Protein AF-A0A7L5Z542-F1 (afdb_monomer_lite)

Structure (mmCIF, N/CA/C/O backbone):
data_AF-A0A7L5Z542-F1
#
_entry.id   AF-A0A7L5Z542-F1
#
loop_
_atom_site.group_PDB
_atom_site.id
_atom_site.type_symbol
_atom_site.label_atom_id
_atom_site.label_alt_id
_atom_site.label_comp_id
_atom_site.label_asym_id
_atom_site.label_entity_id
_atom_site.label_seq_id
_atom_site.pdbx_PDB_ins_code
_atom_site.Cartn_x
_atom_site.Cartn_y
_atom_site.Cartn_z
_atom_site.occupancy
_atom_site.B_iso_or_equiv
_atom_site.auth_seq_id
_atom_site.auth_comp_id
_atom_site.auth_asym_id
_atom_site.auth_atom_id
_atom_site.pdbx_PDB_model_num
ATOM 1 N N . MET A 1 1 ? 7.775 1.617 -1.353 1.00 79.69 1 MET A N 1
ATOM 2 C CA . MET A 1 1 ? 7.110 2.579 -0.444 1.00 79.69 1 MET A CA 1
ATOM 3 C C . MET A 1 1 ? 5.830 1.996 0.154 1.00 79.69 1 MET A C 1
ATOM 5 O O . MET A 1 1 ? 5.672 2.058 1.367 1.00 79.69 1 MET A O 1
ATOM 9 N N . ASN A 1 2 ? 4.970 1.351 -0.645 1.00 86.06 2 ASN A N 1
ATOM 10 C CA . ASN A 1 2 ? 3.695 0.794 -0.165 1.00 86.06 2 ASN A CA 1
ATOM 11 C C . ASN A 1 2 ? 3.808 -0.287 0.908 1.00 86.06 2 ASN A C 1
ATOM 13 O O . ASN A 1 2 ? 2.988 -0.321 1.817 1.00 86.06 2 ASN A O 1
ATOM 17 N N . ILE A 1 3 ? 4.841 -1.134 0.867 1.00 90.69 3 ILE A N 1
ATOM 18 C CA . ILE A 1 3 ? 5.057 -2.139 1.922 1.00 90.69 3 ILE A CA 1
ATOM 19 C C . ILE A 1 3 ? 5.300 -1.451 3.271 1.00 90.69 3 ILE A C 1
ATOM 21 O O . ILE A 1 3 ? 4.672 -1.802 4.264 1.00 90.69 3 ILE A O 1
ATOM 25 N N . ILE A 1 4 ? 6.163 -0.429 3.294 1.00 93.38 4 ILE A N 1
ATOM 26 C CA . ILE A 1 4 ? 6.461 0.349 4.505 1.00 93.38 4 ILE A CA 1
ATOM 27 C C . ILE A 1 4 ? 5.184 1.026 5.011 1.00 93.38 4 ILE A C 1
ATOM 29 O O . ILE A 1 4 ? 4.851 0.905 6.187 1.00 93.38 4 ILE A O 1
ATOM 33 N N . PHE A 1 5 ? 4.437 1.680 4.116 1.00 95.56 5 PHE A N 1
ATOM 34 C CA . PHE A 1 5 ? 3.156 2.291 4.459 1.00 95.56 5 PHE A CA 1
ATOM 35 C C . PHE A 1 5 ? 2.168 1.273 5.044 1.00 95.56 5 PHE A C 1
ATOM 37 O O . PHE A 1 5 ? 1.596 1.502 6.106 1.00 95.56 5 PHE A O 1
ATOM 44 N N . THR A 1 6 ? 2.014 0.121 4.396 1.00 95.75 6 THR A N 1
ATOM 45 C CA . THR A 1 6 ? 1.090 -0.935 4.814 1.00 95.75 6 THR A CA 1
ATOM 46 C C . THR A 1 6 ? 1.441 -1.464 6.202 1.00 95.75 6 THR A C 1
ATOM 48 O O . THR A 1 6 ? 0.572 -1.528 7.069 1.00 95.75 6 THR A O 1
ATOM 51 N N . VAL A 1 7 ? 2.716 -1.774 6.453 1.00 95.25 7 VAL A N 1
ATOM 52 C CA . VAL A 1 7 ? 3.177 -2.281 7.754 1.00 95.25 7 VAL A CA 1
ATOM 53 C C . VAL A 1 7 ? 2.966 -1.251 8.865 1.00 95.25 7 VAL A C 1
ATOM 55 O O . VAL A 1 7 ? 2.528 -1.610 9.957 1.00 95.25 7 VAL A O 1
ATOM 58 N N . LEU A 1 8 ? 3.251 0.026 8.598 1.00 96.75 8 LEU A N 1
ATOM 59 C CA . LEU A 1 8 ? 3.185 1.073 9.616 1.00 96.75 8 LEU A CA 1
ATOM 60 C C . LEU A 1 8 ? 1.767 1.588 9.871 1.00 96.75 8 LEU A C 1
ATOM 62 O O . LEU A 1 8 ? 1.440 1.893 11.014 1.00 96.75 8 LEU A O 1
ATOM 66 N N . PHE A 1 9 ? 0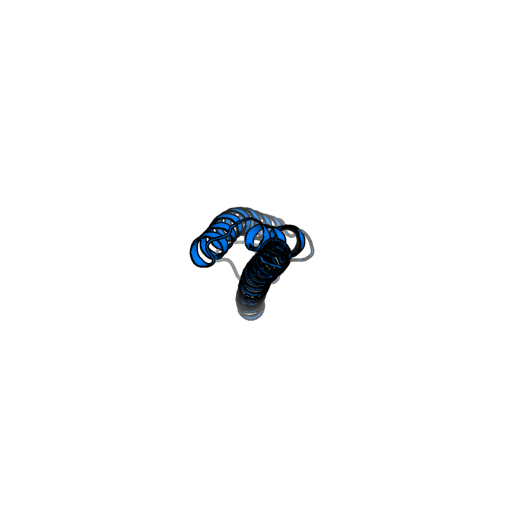.928 1.699 8.840 1.00 96.88 9 PHE A N 1
ATOM 67 C CA . PHE A 1 9 ? -0.315 2.470 8.921 1.00 96.88 9 PHE A CA 1
ATOM 68 C C . PHE A 1 9 ? -1.588 1.648 8.745 1.00 96.88 9 PHE A C 1
ATOM 70 O O . PHE A 1 9 ? -2.615 2.056 9.287 1.00 96.88 9 PHE A O 1
ATOM 77 N N . ALA A 1 10 ? -1.562 0.483 8.089 1.00 97.38 10 ALA A N 1
ATOM 78 C CA . ALA A 1 10 ? -2.796 -0.264 7.828 1.00 97.38 10 ALA A CA 1
ATOM 79 C C . ALA A 1 10 ? -3.533 -0.638 9.126 1.00 97.38 10 ALA A C 1
ATOM 81 O O . ALA A 1 10 ? -4.738 -0.397 9.251 1.00 97.38 10 ALA A O 1
ATOM 82 N N . PHE A 1 11 ? -2.809 -1.157 10.125 1.00 98.12 11 PHE A N 1
ATOM 83 C CA . PHE A 1 11 ? -3.390 -1.489 11.427 1.00 98.12 11 PHE A CA 1
ATOM 84 C C . PHE A 1 11 ? -3.828 -0.243 12.221 1.00 98.12 11 PHE A C 1
ATOM 86 O O . PHE A 1 11 ? -4.986 -0.216 12.653 1.00 98.12 11 PHE A O 1
ATOM 93 N N . PRO A 1 12 ? -2.995 0.807 12.402 1.00 97.94 12 PRO A N 1
ATOM 94 C CA . PRO A 1 12 ? -3.428 2.038 13.065 1.00 97.94 12 PRO A CA 1
ATOM 95 C C . PRO A 1 12 ? -4.661 2.695 12.442 1.00 97.94 12 PRO A C 1
ATOM 97 O O . PRO A 1 12 ? -5.561 3.088 13.181 1.00 97.94 12 PRO A O 1
ATOM 100 N N . ILE A 1 13 ? -4.754 2.764 11.109 1.00 97.69 13 ILE A N 1
ATOM 101 C CA . ILE A 1 13 ? -5.933 3.298 10.406 1.00 97.69 13 ILE A CA 1
ATOM 102 C C . ILE A 1 13 ? -7.189 2.544 10.850 1.00 97.69 13 ILE A C 1
ATOM 104 O O . ILE A 1 13 ? -8.171 3.153 11.277 1.00 97.69 13 ILE A O 1
ATOM 108 N N . GLY A 1 14 ? -7.129 1.212 10.837 1.00 97.00 14 GLY A N 1
ATOM 109 C CA . GLY A 1 14 ? -8.203 0.355 11.330 1.00 97.00 14 GLY A CA 1
ATOM 110 C C . GLY A 1 14 ? -8.547 0.590 12.797 1.00 97.00 14 GLY A C 1
ATOM 111 O O . GLY A 1 14 ? -9.718 0.623 13.171 1.00 97.00 14 GLY A O 1
ATOM 112 N N . PHE A 1 15 ? -7.522 0.753 13.630 1.00 97.62 15 PHE A N 1
ATOM 113 C CA . PHE A 1 15 ? -7.661 0.917 15.071 1.00 97.62 15 PHE A CA 1
ATOM 114 C C . PHE A 1 15 ? -8.310 2.252 15.465 1.00 97.62 15 PHE A C 1
ATOM 116 O O . PHE A 1 15 ? -9.161 2.279 16.355 1.00 97.62 15 PHE A O 1
ATOM 123 N N . PHE A 1 16 ? -7.940 3.357 14.814 1.00 97.62 16 PHE A N 1
ATOM 124 C CA . PHE A 1 16 ? -8.449 4.688 15.154 1.00 97.62 16 PHE A CA 1
ATOM 125 C C . PHE A 1 16 ? -9.768 5.033 14.447 1.00 97.62 16 PHE A C 1
ATOM 127 O O . PHE A 1 16 ? -10.618 5.712 15.033 1.00 97.62 16 PHE A O 1
ATOM 134 N N . ILE A 1 17 ? -9.997 4.542 13.224 1.00 96.44 17 ILE A N 1
ATOM 135 C CA . ILE A 1 17 ? -11.237 4.803 12.484 1.00 96.44 17 ILE A CA 1
ATOM 136 C C . ILE A 1 17 ? -12.307 3.779 12.881 1.00 96.44 17 ILE A C 1
ATOM 138 O O . ILE A 1 17 ? -12.261 2.603 12.528 1.00 96.44 17 ILE A O 1
ATOM 142 N N . LYS A 1 18 ? -13.330 4.243 13.609 1.00 90.19 18 LYS A N 1
ATOM 143 C CA . LYS A 1 18 ? -14.373 3.380 14.201 1.00 90.19 18 LYS A CA 1
ATOM 144 C C . LYS A 1 18 ? -15.243 2.661 13.162 1.00 90.19 18 LYS A C 1
ATOM 146 O O . LYS A 1 18 ? -15.637 1.510 13.378 1.00 90.19 18 LYS A O 1
ATOM 151 N N . LYS A 1 19 ? -15.562 3.324 12.045 1.00 95.19 19 LYS A N 1
ATOM 152 C CA . LYS A 1 19 ? -16.368 2.753 10.953 1.00 95.19 19 LYS A CA 1
ATOM 153 C C . LYS A 1 19 ? -15.469 1.905 10.050 1.00 95.19 19 LYS A C 1
ATOM 155 O O . LYS A 1 19 ? -14.550 2.444 9.447 1.00 95.19 19 LYS A O 1
ATOM 160 N N . ARG A 1 20 ? -15.748 0.599 9.954 1.00 95.06 20 ARG A N 1
ATOM 161 C CA . ARG A 1 20 ? -14.933 -0.365 9.188 1.00 95.06 20 ARG A CA 1
ATOM 162 C C . ARG A 1 20 ? -14.778 0.059 7.729 1.00 95.06 20 ARG A C 1
ATOM 164 O O . ARG A 1 20 ? -13.659 0.103 7.238 1.00 95.06 20 ARG A O 1
ATOM 171 N N . ASP A 1 21 ? -15.883 0.396 7.076 1.00 97.25 21 ASP A N 1
ATOM 172 C CA . ASP A 1 21 ? -15.884 0.710 5.643 1.00 97.25 21 ASP A CA 1
ATOM 173 C C . ASP A 1 21 ? -15.107 1.996 5.364 1.00 97.25 21 ASP A C 1
ATOM 175 O O . ASP A 1 21 ? -14.318 2.055 4.428 1.00 97.25 21 ASP A O 1
ATOM 179 N N . LEU A 1 22 ? -15.244 2.989 6.250 1.00 97.81 22 LEU A N 1
ATOM 180 C CA . LEU A 1 22 ? -14.458 4.217 6.184 1.00 97.81 22 LEU A CA 1
ATOM 181 C C . LEU A 1 22 ? -12.966 3.937 6.402 1.00 97.81 22 LEU A C 1
ATOM 183 O O . LEU A 1 22 ? -12.150 4.497 5.689 1.00 97.81 22 LEU A O 1
ATOM 187 N N . ALA A 1 23 ? -12.605 3.053 7.338 1.00 97.50 23 ALA A N 1
ATOM 188 C CA . ALA A 1 23 ? -11.210 2.692 7.588 1.00 97.50 23 ALA A CA 1
ATOM 189 C C . ALA A 1 23 ? -10.564 2.016 6.370 1.00 97.50 23 ALA A C 1
ATOM 191 O O . ALA A 1 23 ? -9.453 2.372 5.984 1.00 97.50 23 ALA A O 1
ATOM 192 N N . ILE A 1 24 ? -11.280 1.072 5.748 1.00 98.00 24 ILE A N 1
ATOM 193 C CA . ILE A 1 24 ? -10.839 0.397 4.522 1.00 98.00 24 ILE A CA 1
ATOM 194 C C . ILE A 1 24 ? -10.709 1.411 3.385 1.00 98.00 24 ILE A C 1
ATOM 196 O O . ILE A 1 24 ? -9.681 1.438 2.717 1.00 98.00 24 ILE A O 1
ATOM 200 N N . LEU A 1 25 ? -11.710 2.276 3.195 1.00 98.31 25 LEU A N 1
ATOM 201 C CA . LEU A 1 25 ? -11.679 3.309 2.161 1.00 98.31 25 LEU A CA 1
ATOM 202 C C . LEU A 1 25 ? -10.509 4.280 2.363 1.00 98.31 25 LEU A C 1
ATOM 204 O O . LEU A 1 25 ? -9.822 4.609 1.403 1.00 98.31 25 LEU A O 1
ATOM 208 N N . THR A 1 26 ? -10.248 4.709 3.601 1.00 97.94 26 THR A N 1
ATOM 209 C CA . THR A 1 26 ? -9.100 5.564 3.929 1.00 97.94 26 THR A CA 1
ATOM 210 C C . THR A 1 26 ? -7.780 4.869 3.615 1.00 97.94 26 THR A C 1
ATOM 212 O O . THR A 1 26 ? -6.915 5.487 3.001 1.00 97.94 26 THR A O 1
ATOM 215 N N . TYR A 1 27 ? -7.623 3.598 4.000 1.00 98.19 27 TYR A N 1
ATOM 216 C CA . TYR A 1 27 ? -6.423 2.830 3.669 1.00 98.19 27 TYR A CA 1
ATOM 217 C C . TYR A 1 27 ? -6.223 2.737 2.151 1.00 98.19 27 TYR A C 1
ATOM 219 O O . TYR A 1 27 ? -5.159 3.105 1.665 1.00 98.19 27 TYR A O 1
ATOM 227 N N . LEU A 1 28 ? -7.255 2.335 1.405 1.00 97.88 28 LEU A N 1
ATOM 228 C CA . LEU A 1 28 ? -7.185 2.180 -0.051 1.00 97.88 28 LEU A CA 1
ATOM 229 C C . LEU A 1 28 ? -6.917 3.502 -0.778 1.00 97.88 28 LEU A C 1
ATOM 231 O O . LEU A 1 28 ? -6.158 3.522 -1.741 1.00 97.88 28 LEU A O 1
ATOM 235 N N . ALA A 1 29 ? -7.509 4.609 -0.324 1.00 98.00 29 ALA A N 1
ATOM 236 C CA . ALA A 1 29 ? -7.278 5.920 -0.924 1.00 98.00 29 ALA A CA 1
ATOM 237 C C . ALA A 1 29 ? -5.820 6.376 -0.755 1.00 98.00 29 ALA A C 1
ATOM 239 O O . ALA A 1 29 ? -5.213 6.877 -1.700 1.00 98.00 29 ALA A O 1
ATOM 240 N N . LEU A 1 30 ? -5.248 6.180 0.437 1.00 97.31 30 LEU A N 1
ATOM 241 C CA . LEU A 1 30 ? -3.846 6.501 0.703 1.00 97.31 30 LEU A CA 1
ATOM 242 C C . LEU A 1 30 ? -2.900 5.567 -0.060 1.00 97.31 30 LEU A C 1
ATOM 244 O O . LEU A 1 30 ? -1.946 6.041 -0.673 1.00 97.31 30 LEU A O 1
ATOM 248 N N . ASP A 1 31 ? -3.189 4.265 -0.065 1.00 96.19 31 ASP A N 1
ATOM 249 C CA . ASP A 1 31 ? -2.410 3.266 -0.799 1.00 96.19 31 ASP A CA 1
ATOM 250 C C . ASP A 1 31 ? -2.394 3.565 -2.307 1.00 96.19 31 ASP A C 1
ATOM 252 O O . ASP A 1 31 ? -1.330 3.572 -2.913 1.00 96.19 31 ASP A O 1
ATOM 256 N N . ALA A 1 32 ? -3.527 3.954 -2.903 1.00 96.06 32 ALA A N 1
ATOM 257 C CA . ALA A 1 32 ? -3.603 4.318 -4.321 1.00 96.06 32 ALA A CA 1
ATOM 258 C C . ALA A 1 32 ? -2.721 5.529 -4.690 1.00 96.06 32 ALA A C 1
ATOM 260 O O . ALA A 1 32 ? -2.062 5.529 -5.736 1.00 96.06 32 ALA A O 1
ATOM 261 N N . ILE A 1 33 ? -2.671 6.557 -3.835 1.00 95.75 33 ILE A N 1
ATOM 262 C CA . ILE A 1 33 ? -1.811 7.737 -4.040 1.00 95.75 33 ILE A CA 1
ATOM 263 C C . ILE A 1 33 ? -0.334 7.326 -3.995 1.00 95.75 33 ILE A C 1
ATOM 265 O O . ILE A 1 33 ? 0.451 7.676 -4.880 1.00 95.75 33 ILE A O 1
ATOM 269 N N . LEU A 1 34 ? 0.042 6.554 -2.975 1.00 95.50 34 LEU A N 1
ATOM 270 C CA . LEU A 1 34 ? 1.415 6.099 -2.772 1.00 95.50 34 LEU A CA 1
ATOM 271 C C . LEU A 1 34 ? 1.859 5.114 -3.859 1.00 95.50 34 LEU A C 1
ATOM 273 O O . LEU A 1 34 ? 2.997 5.189 -4.323 1.00 95.50 34 LEU A O 1
ATOM 277 N N . PHE A 1 35 ? 0.959 4.241 -4.308 1.00 94.38 35 PHE A N 1
ATOM 278 C CA . PHE A 1 35 ? 1.142 3.367 -5.459 1.00 94.38 35 PHE A CA 1
ATOM 279 C C . PHE A 1 35 ? 1.398 4.150 -6.731 1.00 94.38 35 PHE A C 1
ATOM 281 O O . PHE A 1 35 ? 2.401 3.885 -7.380 1.00 94.38 35 PHE A O 1
ATOM 288 N N . THR A 1 36 ? 0.601 5.175 -7.023 1.00 94.44 36 THR A N 1
ATOM 289 C CA . THR A 1 36 ? 0.818 6.022 -8.204 1.00 94.44 36 THR A CA 1
ATOM 290 C C . THR A 1 36 ? 2.220 6.640 -8.200 1.00 94.44 36 THR A C 1
ATOM 292 O O . THR A 1 36 ? 2.942 6.545 -9.193 1.00 94.44 36 THR A O 1
ATOM 295 N N . TYR A 1 37 ? 2.651 7.209 -7.069 1.00 93.69 37 TYR A N 1
ATOM 296 C CA . TYR A 1 37 ? 3.999 7.774 -6.943 1.00 93.69 37 TYR A CA 1
ATOM 297 C C . TYR A 1 37 ? 5.096 6.705 -7.077 1.00 93.69 37 TYR A C 1
ATOM 299 O O . TYR A 1 37 ? 6.081 6.895 -7.790 1.00 93.69 37 TYR A O 1
ATOM 307 N N . GLN A 1 38 ? 4.915 5.550 -6.430 1.00 93.44 38 GLN A N 1
ATOM 308 C CA . GLN A 1 38 ? 5.859 4.438 -6.519 1.00 93.44 38 GLN A CA 1
ATOM 309 C C . GLN A 1 38 ? 5.964 3.883 -7.946 1.00 93.44 38 GLN A C 1
ATOM 311 O O . GLN A 1 38 ? 7.069 3.559 -8.370 1.00 93.44 38 GLN A O 1
ATOM 316 N N . SER A 1 39 ? 4.859 3.760 -8.684 1.00 92.31 39 SER A N 1
ATOM 317 C CA . SER A 1 39 ? 4.860 3.246 -10.056 1.00 92.31 39 SER A CA 1
ATOM 318 C C . SER A 1 39 ? 5.666 4.138 -10.993 1.00 92.31 39 SER A C 1
ATOM 320 O O . SER A 1 39 ? 6.424 3.617 -11.807 1.00 92.31 39 SER A O 1
ATOM 322 N N . VAL A 1 40 ? 5.572 5.463 -10.838 1.00 94.56 40 VAL A N 1
ATOM 323 C CA . VAL A 1 40 ? 6.420 6.403 -11.586 1.00 94.56 40 VAL A CA 1
ATOM 324 C C . VAL A 1 40 ? 7.894 6.193 -11.241 1.00 94.56 40 VAL A C 1
ATOM 326 O O . VAL A 1 40 ? 8.713 6.102 -12.148 1.00 94.56 40 VAL A O 1
ATOM 329 N N . GLY A 1 41 ? 8.237 6.051 -9.956 1.00 92.75 41 GLY A N 1
ATOM 330 C CA . GLY A 1 41 ? 9.617 5.779 -9.536 1.00 92.75 41 GLY A CA 1
ATOM 331 C C . GLY A 1 41 ? 10.176 4.485 -10.132 1.00 92.75 41 GLY A C 1
ATOM 332 O O . GLY A 1 41 ? 11.228 4.503 -10.756 1.00 92.75 41 GLY A O 1
ATOM 333 N N . VAL A 1 42 ? 9.426 3.383 -10.027 1.00 92.19 42 VAL A N 1
ATOM 334 C CA . VAL A 1 42 ? 9.812 2.079 -10.596 1.00 92.19 42 VAL A CA 1
ATOM 335 C C . VAL A 1 42 ? 10.000 2.162 -12.113 1.00 92.19 42 VAL A C 1
ATOM 337 O O . VAL A 1 42 ? 10.940 1.579 -12.648 1.00 92.19 42 VAL A O 1
ATOM 340 N N . LEU A 1 43 ? 9.128 2.898 -12.808 1.00 92.88 43 LEU A N 1
ATOM 341 C CA . LEU A 1 43 ? 9.248 3.116 -14.246 1.00 92.88 43 LEU A CA 1
ATOM 342 C C . LEU A 1 43 ? 10.515 3.909 -14.592 1.00 92.88 43 LEU A C 1
ATOM 344 O O . LEU A 1 43 ? 11.246 3.508 -15.490 1.00 92.88 43 LEU A O 1
ATOM 348 N N . LEU A 1 44 ? 10.784 5.012 -13.889 1.00 93.31 44 LEU A N 1
ATOM 349 C CA . LEU A 1 44 ? 11.965 5.846 -14.128 1.00 93.31 44 LEU A CA 1
ATOM 350 C C . LEU A 1 44 ? 13.270 5.105 -13.815 1.00 93.31 44 LEU A C 1
ATOM 352 O O . LEU A 1 44 ? 14.232 5.236 -14.572 1.00 93.31 44 LEU A O 1
ATOM 356 N N . ASP A 1 45 ? 13.292 4.302 -12.749 1.00 92.88 45 ASP A N 1
ATOM 357 C CA . A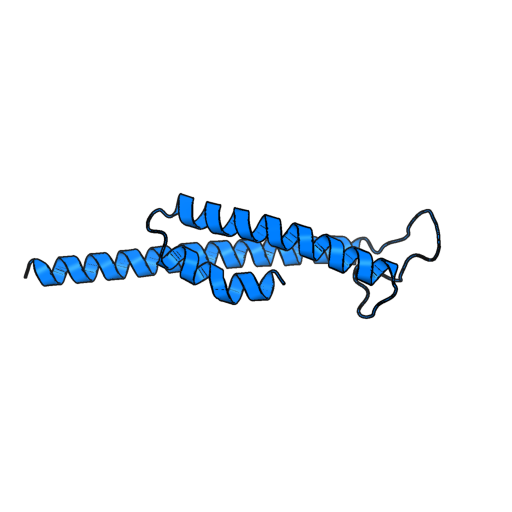SP A 1 45 ? 14.446 3.472 -12.394 1.00 92.88 45 ASP A CA 1
ATOM 358 C C . ASP A 1 45 ? 14.718 2.419 -13.468 1.00 92.88 45 ASP A C 1
ATOM 360 O O . ASP A 1 45 ? 15.860 2.246 -13.895 1.00 92.88 45 ASP A O 1
ATOM 364 N N . TRP A 1 46 ? 13.665 1.766 -13.965 1.00 92.75 46 TRP A N 1
ATOM 365 C CA . TRP A 1 46 ? 13.788 0.803 -15.053 1.00 92.75 46 TRP A CA 1
ATOM 366 C C . TRP A 1 46 ? 14.256 1.452 -16.363 1.00 92.75 46 TRP A C 1
ATOM 368 O O . TRP A 1 46 ? 15.127 0.904 -17.034 1.00 92.75 46 TRP A O 1
ATOM 378 N N . LEU A 1 47 ? 13.738 2.636 -16.707 1.00 91.75 47 LEU A N 1
ATOM 379 C CA . LEU A 1 47 ? 14.176 3.392 -17.888 1.00 91.75 47 LEU A CA 1
ATOM 380 C C . LEU A 1 47 ? 15.629 3.883 -17.783 1.00 91.75 47 LEU A C 1
ATOM 382 O O . LEU A 1 47 ? 16.278 4.068 -18.808 1.00 91.75 47 LEU A O 1
ATOM 386 N N . SER A 1 48 ? 16.138 4.089 -16.567 1.00 91.31 48 SER A N 1
ATOM 387 C CA . SER A 1 48 ? 17.503 4.572 -16.315 1.00 91.31 48 SER A CA 1
ATOM 388 C C . SER A 1 48 ? 18.536 3.448 -16.147 1.00 91.31 48 SER A C 1
ATOM 390 O O . SER A 1 48 ? 19.684 3.736 -15.824 1.00 91.31 48 SER A O 1
ATOM 392 N N . ASP A 1 49 ? 18.142 2.181 -16.330 1.00 88.88 49 ASP A N 1
ATOM 393 C CA . ASP A 1 49 ? 18.967 0.988 -16.057 1.00 88.88 49 ASP A CA 1
ATOM 394 C C . ASP A 1 49 ? 19.511 0.921 -14.613 1.00 88.88 49 ASP A C 1
ATOM 396 O O . ASP A 1 49 ? 20.553 0.323 -14.328 1.00 88.88 49 ASP A O 1
ATOM 400 N N . ASN A 1 50 ? 18.779 1.514 -13.659 1.00 87.31 50 ASN A N 1
ATOM 401 C CA . ASN A 1 50 ? 19.116 1.424 -12.243 1.00 87.31 50 ASN A CA 1
ATOM 402 C C . ASN A 1 50 ? 18.808 0.011 -11.735 1.00 87.31 50 ASN A C 1
ATOM 404 O O . ASN A 1 50 ? 17.668 -0.454 -11.777 1.00 87.31 50 ASN A O 1
ATOM 408 N N . ARG A 1 51 ? 19.824 -0.684 -11.208 1.00 82.50 51 ARG A N 1
ATOM 409 C CA . ARG A 1 51 ? 19.625 -2.011 -10.611 1.00 82.50 51 ARG A CA 1
ATOM 410 C C . ARG A 1 51 ? 19.015 -1.908 -9.205 1.00 82.50 51 ARG A C 1
ATOM 412 O O . ARG A 1 51 ? 19.468 -1.075 -8.420 1.00 82.50 51 ARG A O 1
ATOM 419 N N . PRO A 1 52 ? 18.090 -2.811 -8.828 1.00 79.88 52 PRO A N 1
ATOM 420 C CA . PRO A 1 52 ? 17.554 -3.923 -9.622 1.00 79.88 52 PRO A CA 1
ATOM 421 C C . PRO A 1 52 ? 16.514 -3.466 -10.660 1.00 79.88 52 PRO A C 1
ATOM 423 O O . PRO A 1 52 ? 15.603 -2.710 -10.335 1.00 79.88 52 PRO A O 1
ATOM 426 N N . VAL A 1 53 ? 16.628 -3.971 -11.893 1.00 79.94 53 VAL A N 1
ATOM 427 C CA . VAL A 1 53 ? 15.680 -3.662 -12.976 1.00 79.94 53 VAL A CA 1
ATOM 428 C C . VAL A 1 53 ? 14.330 -4.345 -12.736 1.00 79.94 53 VAL A C 1
ATOM 430 O O . VAL A 1 53 ? 14.285 -5.478 -12.259 1.00 79.94 53 VAL A O 1
ATOM 433 N N . ALA A 1 54 ? 13.231 -3.641 -13.028 1.00 82.31 54 ALA A N 1
ATOM 434 C CA . ALA A 1 54 ? 11.888 -4.040 -12.596 1.00 82.31 54 ALA A CA 1
ATOM 435 C C . ALA A 1 54 ? 11.063 -4.834 -13.627 1.00 82.31 54 ALA A C 1
ATOM 437 O O . ALA A 1 54 ? 10.154 -5.561 -13.229 1.00 82.31 54 ALA A O 1
ATOM 438 N N . PHE A 1 55 ? 11.331 -4.665 -14.929 1.00 90.56 55 PHE A N 1
ATOM 439 C CA . PHE A 1 55 ? 10.531 -5.248 -16.018 1.00 90.56 55 PHE A CA 1
ATOM 440 C C . PHE A 1 55 ? 11.406 -5.884 -17.111 1.00 90.56 55 PHE A C 1
ATOM 442 O O . PHE A 1 55 ? 11.110 -5.797 -18.305 1.00 90.56 55 PHE A O 1
ATOM 449 N N . GLY A 1 56 ? 12.492 -6.533 -16.710 1.00 88.00 56 GLY A N 1
ATOM 450 C CA . GLY A 1 56 ? 13.543 -7.058 -17.568 1.00 88.00 56 GLY A CA 1
ATOM 451 C C . GLY A 1 56 ? 14.635 -6.020 -17.838 1.00 88.00 56 GLY A C 1
ATOM 452 O O . GLY A 1 56 ? 14.687 -4.989 -17.162 1.00 88.00 56 GLY A O 1
ATOM 453 N N . PRO A 1 57 ? 15.522 -6.274 -18.817 1.00 89.38 57 PRO A N 1
ATOM 454 C CA . PRO A 1 57 ? 16.556 -5.321 -19.213 1.00 89.38 57 PRO A CA 1
ATOM 455 C C . PRO A 1 57 ? 15.970 -3.939 -19.515 1.00 89.38 57 PRO A C 1
ATOM 457 O O . PRO A 1 57 ? 14.863 -3.843 -20.052 1.00 89.38 57 PRO A O 1
ATOM 460 N N . ALA A 1 58 ? 16.705 -2.878 -19.176 1.00 89.38 58 ALA A N 1
ATOM 461 C CA . ALA A 1 58 ? 16.294 -1.525 -19.520 1.00 89.38 58 ALA A CA 1
ATOM 462 C C . ALA A 1 58 ? 16.139 -1.376 -21.046 1.00 89.38 58 ALA A C 1
ATOM 464 O O . ALA A 1 58 ? 16.919 -1.957 -21.813 1.00 89.38 58 ALA A O 1
ATOM 465 N N . PRO A 1 59 ? 15.135 -0.620 -21.517 1.00 89.50 59 PRO A N 1
ATOM 466 C CA . PRO A 1 59 ? 14.907 -0.453 -22.942 1.00 89.50 59 PRO A CA 1
ATOM 467 C C . PRO A 1 59 ? 16.032 0.356 -23.592 1.00 89.50 59 PRO A C 1
ATOM 469 O O . PRO A 1 59 ? 16.428 1.409 -23.105 1.00 89.50 59 PRO A O 1
ATOM 472 N N . THR A 1 60 ? 16.511 -0.115 -24.742 1.00 89.44 60 THR A N 1
ATOM 473 C CA . THR A 1 60 ? 17.577 0.537 -25.527 1.00 89.44 60 THR A CA 1
ATOM 474 C C . THR A 1 60 ? 17.046 1.372 -26.695 1.00 89.44 60 THR A C 1
ATOM 476 O O . THR A 1 60 ? 17.813 2.027 -27.397 1.00 89.44 60 THR A O 1
ATOM 479 N N . GLY A 1 61 ? 15.732 1.359 -26.918 1.00 87.81 61 GLY A N 1
ATOM 480 C CA . GLY A 1 61 ? 15.068 2.072 -27.999 1.00 87.81 61 GLY A CA 1
ATOM 481 C C . GLY A 1 61 ? 13.568 1.796 -28.023 1.00 87.81 61 GLY A C 1
ATOM 482 O O . GLY A 1 61 ? 13.035 1.084 -27.171 1.00 87.81 61 GLY A O 1
ATOM 483 N N . PHE A 1 62 ? 12.890 2.370 -29.014 1.00 86.94 62 PHE A N 1
ATOM 484 C CA . PHE A 1 62 ? 11.473 2.125 -29.269 1.00 86.94 62 PHE A CA 1
ATOM 485 C C . PHE A 1 62 ? 11.303 1.186 -30.474 1.00 86.94 62 PHE A C 1
ATOM 487 O O . PHE A 1 62 ? 12.005 1.370 -31.471 1.00 86.94 62 PHE A O 1
ATOM 494 N N . PRO A 1 63 ? 10.364 0.220 -30.429 1.00 87.44 63 PRO A N 1
ATOM 495 C CA . PRO A 1 63 ? 9.407 -0.051 -29.350 1.00 87.44 63 PRO A CA 1
ATOM 496 C C . PRO A 1 63 ? 10.046 -0.691 -28.106 1.00 87.44 63 PRO A C 1
ATOM 498 O O . PRO A 1 63 ? 11.032 -1.416 -28.194 1.00 87.44 63 PRO A O 1
ATOM 501 N N . ILE A 1 64 ? 9.449 -0.421 -26.944 1.00 89.69 64 ILE A N 1
ATOM 502 C CA . ILE A 1 64 ? 9.928 -0.907 -25.647 1.00 89.69 64 ILE A CA 1
ATOM 503 C C . ILE A 1 64 ? 9.713 -2.426 -25.537 1.00 89.69 64 ILE A C 1
ATOM 505 O O . ILE A 1 64 ? 8.585 -2.903 -25.663 1.00 89.69 64 ILE A O 1
ATOM 509 N N . SER A 1 65 ? 10.781 -3.167 -25.234 1.00 89.44 65 SER A N 1
ATOM 510 C CA . SER A 1 65 ? 10.726 -4.587 -24.865 1.00 89.44 65 SER A CA 1
ATOM 511 C C . SER A 1 65 ? 10.736 -4.732 -23.344 1.00 89.44 65 SER A C 1
ATOM 513 O O . SER A 1 65 ? 11.610 -4.177 -22.685 1.00 89.44 65 SER A O 1
ATOM 515 N N . TYR A 1 66 ? 9.791 -5.491 -22.788 1.00 90.50 66 TYR A N 1
ATOM 516 C CA . TYR A 1 66 ? 9.683 -5.755 -21.351 1.00 90.50 66 TYR A CA 1
ATOM 517 C C .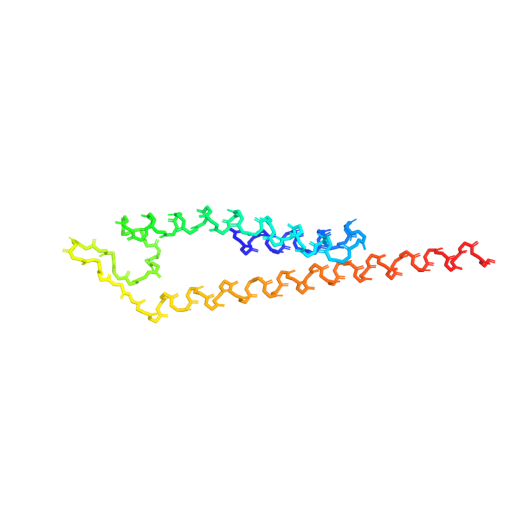 TYR A 1 66 ? 9.318 -7.219 -21.080 1.00 90.50 66 TYR A C 1
ATOM 519 O O . TYR A 1 66 ? 8.780 -7.922 -21.936 1.00 90.50 66 TYR A O 1
ATOM 527 N N . SER A 1 67 ? 9.617 -7.687 -19.871 1.00 93.50 67 SER A N 1
ATOM 528 C CA . SER A 1 67 ? 9.314 -9.045 -19.417 1.00 93.50 67 SER A CA 1
ATOM 529 C C . SER A 1 67 ? 7.867 -9.152 -18.924 1.00 93.50 67 SER A C 1
ATOM 531 O O . SER A 1 67 ? 7.508 -8.603 -17.880 1.00 93.50 67 SER A O 1
ATOM 533 N N . ASN A 1 68 ? 7.026 -9.900 -19.649 1.00 91.94 68 ASN A N 1
ATOM 534 C CA . ASN A 1 68 ? 5.626 -10.136 -19.263 1.00 91.94 68 ASN A CA 1
ATOM 535 C C . ASN A 1 68 ? 5.498 -10.826 -17.897 1.00 91.94 68 ASN A C 1
ATOM 537 O O . ASN A 1 68 ? 4.606 -10.495 -17.119 1.00 91.94 68 ASN A O 1
ATOM 541 N N . SER A 1 69 ? 6.380 -11.779 -17.584 1.00 92.81 69 SER A N 1
ATOM 542 C CA . SER A 1 69 ? 6.343 -12.496 -16.305 1.00 92.81 69 SER A CA 1
ATOM 543 C C . SER A 1 69 ? 6.680 -11.590 -15.125 1.00 92.81 69 SER A C 1
ATOM 545 O O . SER A 1 69 ? 6.050 -11.701 -14.078 1.00 92.81 69 SER A O 1
ATOM 547 N N . GLU A 1 70 ? 7.638 -10.676 -15.289 1.00 91.75 70 GLU A N 1
ATOM 548 C CA . GLU A 1 70 ? 8.003 -9.718 -14.238 1.00 91.75 70 GLU A CA 1
ATOM 549 C C . GLU A 1 70 ? 6.927 -8.650 -14.059 1.00 91.75 70 GLU A C 1
ATOM 551 O O . GLU A 1 70 ? 6.563 -8.335 -12.928 1.00 91.75 70 GLU A O 1
ATOM 556 N N . TYR A 1 71 ? 6.339 -8.168 -15.157 1.00 91.44 71 TYR A N 1
ATOM 557 C CA . TYR A 1 71 ? 5.195 -7.260 -15.111 1.00 91.44 71 TYR A CA 1
ATOM 558 C C . TYR A 1 71 ? 3.998 -7.874 -14.365 1.00 91.44 71 TYR A C 1
ATOM 560 O O . TYR A 1 71 ? 3.437 -7.259 -13.454 1.00 91.44 71 TYR A O 1
ATOM 568 N N . LEU A 1 72 ? 3.635 -9.120 -14.691 1.00 92.62 72 LEU A N 1
ATOM 569 C CA . LEU A 1 72 ? 2.573 -9.840 -13.984 1.00 92.62 72 LEU A CA 1
ATOM 570 C C . LEU A 1 72 ? 2.947 -10.107 -12.522 1.00 92.62 72 LEU A C 1
ATOM 572 O O . LEU A 1 72 ? 2.110 -9.927 -11.638 1.00 92.62 72 LEU A O 1
ATOM 576 N N . GLY A 1 73 ? 4.200 -10.482 -12.250 1.00 92.81 73 GLY A N 1
ATOM 577 C CA . GLY A 1 73 ? 4.714 -10.674 -10.894 1.00 92.81 73 GLY A CA 1
ATOM 578 C C . GLY A 1 73 ? 4.597 -9.408 -10.045 1.00 92.81 73 GL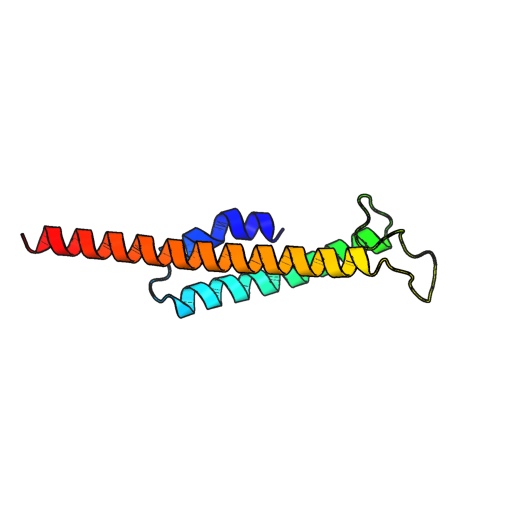Y A C 1
ATOM 579 O O . GLY A 1 73 ? 4.109 -9.467 -8.916 1.00 92.81 73 GLY A O 1
ATOM 580 N N . TYR A 1 74 ? 4.947 -8.251 -10.610 1.00 90.56 74 TYR A N 1
ATOM 581 C CA . TYR A 1 74 ? 4.751 -6.952 -9.974 1.00 90.56 74 TYR A CA 1
ATOM 582 C C . TYR A 1 74 ? 3.272 -6.713 -9.643 1.00 90.5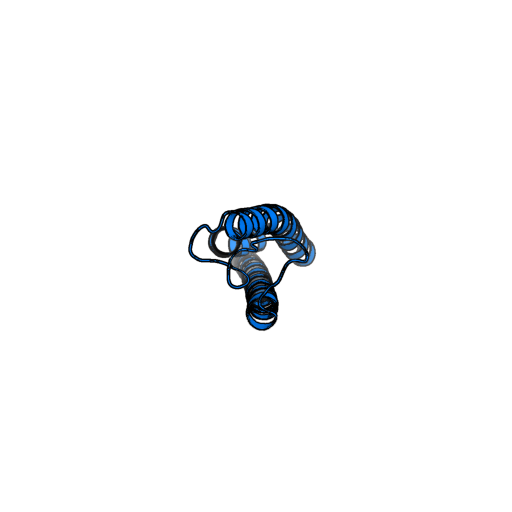6 74 TYR A C 1
ATOM 584 O O . TYR A 1 74 ? 2.947 -6.354 -8.510 1.00 90.56 74 TYR A O 1
ATOM 592 N N . GLY A 1 75 ? 2.358 -6.972 -10.584 1.00 92.19 75 GLY A N 1
ATOM 593 C CA . GLY A 1 75 ? 0.915 -6.870 -10.344 1.00 92.19 75 GLY A CA 1
ATOM 594 C C . GLY A 1 75 ? 0.435 -7.763 -9.194 1.00 92.19 75 GLY A C 1
ATOM 595 O O . GLY A 1 75 ? -0.236 -7.288 -8.276 1.00 92.19 75 GLY A O 1
ATOM 596 N N . VAL A 1 76 ? 0.834 -9.039 -9.192 1.00 95.69 76 VAL A N 1
ATOM 597 C CA . VAL A 1 76 ? 0.464 -10.012 -8.149 1.00 95.69 76 VAL A CA 1
ATOM 598 C C . VAL A 1 76 ? 0.973 -9.583 -6.774 1.00 95.69 76 VAL A C 1
ATOM 600 O O . VAL A 1 76 ? 0.212 -9.616 -5.808 1.00 95.69 76 VAL A O 1
ATOM 603 N N . ILE A 1 77 ? 2.227 -9.134 -6.667 1.00 93.38 77 ILE A N 1
ATOM 604 C CA . ILE A 1 77 ? 2.797 -8.674 -5.392 1.00 93.38 77 ILE A CA 1
ATOM 605 C C . ILE A 1 77 ? 2.002 -7.486 -4.843 1.00 93.38 77 ILE A C 1
ATOM 607 O O . ILE A 1 77 ? 1.679 -7.464 -3.656 1.00 93.38 77 ILE A O 1
ATOM 611 N N . ASN A 1 78 ? 1.634 -6.521 -5.687 1.00 94.00 78 ASN A N 1
ATOM 612 C CA . ASN A 1 78 ? 0.844 -5.373 -5.241 1.00 94.00 78 ASN A CA 1
ATOM 613 C C . ASN A 1 78 ? -0.563 -5.782 -4.782 1.00 94.00 78 ASN A C 1
ATOM 615 O O . ASN A 1 78 ? -1.020 -5.304 -3.745 1.00 94.00 78 ASN A O 1
ATOM 619 N N . LEU A 1 79 ? -1.219 -6.725 -5.468 1.00 95.44 79 LEU A N 1
ATOM 620 C CA . LEU A 1 79 ? -2.502 -7.274 -5.011 1.00 95.44 79 LEU A CA 1
ATOM 621 C C . LEU A 1 79 ? -2.389 -7.941 -3.635 1.00 95.44 79 LEU A C 1
ATOM 623 O O . LEU A 1 79 ? -3.260 -7.750 -2.785 1.00 95.44 79 LEU A O 1
ATOM 627 N N . VAL A 1 80 ? -1.310 -8.690 -3.391 1.00 97.25 80 VAL A N 1
ATOM 628 C CA . VAL A 1 80 ? -1.043 -9.298 -2.080 1.00 97.25 80 VAL A CA 1
ATOM 629 C C . VAL A 1 80 ? -0.849 -8.222 -1.011 1.00 97.25 80 VAL A C 1
ATOM 631 O O . VAL A 1 80 ? -1.433 -8.330 0.065 1.00 97.25 80 VAL A O 1
ATOM 634 N N . VAL A 1 81 ? -0.079 -7.169 -1.300 1.00 96.38 81 VAL A N 1
ATOM 635 C CA . VAL A 1 81 ? 0.143 -6.051 -0.366 1.00 96.38 81 VAL A CA 1
ATOM 636 C C . VAL A 1 81 ? -1.177 -5.366 -0.004 1.00 96.38 81 VAL A C 1
ATOM 638 O O . VAL A 1 81 ? -1.454 -5.192 1.183 1.00 96.38 81 VAL A O 1
ATOM 641 N N . ILE A 1 82 ? -2.026 -5.075 -0.994 1.00 96.81 82 ILE A N 1
ATOM 642 C CA . ILE A 1 82 ? -3.361 -4.498 -0.780 1.00 96.81 82 ILE A CA 1
ATOM 643 C C . ILE A 1 82 ? -4.215 -5.423 0.096 1.00 96.81 82 ILE A C 1
ATOM 645 O O . ILE A 1 82 ? -4.821 -4.973 1.071 1.00 96.81 82 ILE A O 1
ATOM 649 N N . ALA A 1 83 ? -4.251 -6.724 -0.207 1.00 98.06 83 ALA A N 1
ATOM 650 C CA . ALA A 1 83 ? -5.029 -7.696 0.560 1.00 98.06 83 ALA A CA 1
ATOM 651 C C . ALA A 1 83 ? -4.565 -7.782 2.025 1.00 98.06 83 ALA A C 1
ATOM 653 O O . ALA A 1 83 ? -5.390 -7.772 2.944 1.00 98.06 83 ALA A O 1
ATOM 654 N N . VAL A 1 84 ? -3.247 -7.811 2.251 1.00 98.12 84 VAL A N 1
ATOM 655 C CA . VAL A 1 84 ? -2.647 -7.792 3.592 1.00 98.12 84 VAL A CA 1
ATOM 656 C C . VAL A 1 84 ? -3.014 -6.508 4.328 1.00 98.12 84 VAL A C 1
ATOM 658 O O . VAL A 1 84 ? -3.430 -6.567 5.485 1.00 98.12 84 VAL A O 1
ATOM 661 N N . GLY A 1 85 ? -2.918 -5.355 3.671 1.00 98.06 85 GLY A N 1
ATOM 662 C CA . GLY A 1 85 ? -3.270 -4.080 4.278 1.00 98.06 85 GLY A CA 1
ATOM 663 C C . GLY A 1 85 ? -4.741 -3.975 4.660 1.00 98.06 85 GLY A C 1
ATOM 664 O O . GLY A 1 85 ? -5.044 -3.632 5.802 1.00 98.06 85 GLY A O 1
ATOM 665 N N . ILE A 1 86 ? -5.663 -4.396 3.786 1.00 98.25 86 ILE A N 1
ATOM 666 C CA . ILE A 1 86 ? -7.090 -4.502 4.131 1.00 98.25 86 ILE A CA 1
ATOM 667 C C . ILE A 1 86 ? -7.271 -5.406 5.358 1.00 98.25 86 ILE A C 1
ATOM 669 O O . ILE A 1 86 ? -7.995 -5.046 6.291 1.00 98.25 86 ILE A O 1
ATOM 673 N N . GLY A 1 87 ? -6.601 -6.563 5.388 1.00 98.06 87 GLY A N 1
ATOM 674 C CA . GLY A 1 87 ? -6.638 -7.490 6.519 1.00 98.06 87 GLY A CA 1
ATOM 675 C C . GLY A 1 87 ? -6.188 -6.841 7.831 1.00 98.06 87 GLY A C 1
ATOM 676 O O . GLY A 1 87 ? -6.888 -6.935 8.842 1.00 98.06 87 GLY A O 1
ATOM 677 N N . LEU A 1 88 ? -5.067 -6.117 7.810 1.00 98.38 88 LEU A N 1
ATOM 678 C CA . LEU A 1 88 ? -4.542 -5.378 8.962 1.00 98.38 88 LEU A CA 1
ATOM 679 C C . LEU A 1 88 ? -5.487 -4.258 9.414 1.00 98.38 88 LEU A C 1
ATOM 681 O O . LEU A 1 88 ? -5.705 -4.088 10.615 1.00 98.38 88 LEU A O 1
ATOM 685 N N . THR A 1 89 ? -6.101 -3.529 8.482 1.00 98.44 89 THR A N 1
ATOM 686 C CA . THR A 1 89 ? -7.102 -2.498 8.786 1.00 98.44 89 THR A CA 1
ATOM 687 C C . THR A 1 89 ? -8.355 -3.097 9.425 1.00 98.44 89 THR A C 1
ATOM 689 O O . THR A 1 89 ? -8.852 -2.590 10.435 1.00 98.44 89 THR A O 1
ATOM 692 N N . VAL A 1 90 ? -8.854 -4.221 8.909 1.00 98.25 90 VAL A N 1
ATOM 693 C CA . VAL A 1 90 ? -9.986 -4.938 9.515 1.00 98.25 90 VAL A CA 1
ATOM 694 C C . VAL A 1 90 ? -9.629 -5.431 10.919 1.00 98.25 90 VAL A C 1
ATOM 696 O O . VAL A 1 90 ? -10.426 -5.266 11.848 1.00 98.25 90 VAL A O 1
ATOM 699 N N . LEU A 1 91 ? -8.421 -5.971 11.103 1.00 98.00 91 LEU A N 1
ATOM 700 C CA . LEU A 1 91 ? -7.926 -6.426 12.400 1.00 98.00 91 LEU A CA 1
ATOM 701 C C . LEU A 1 91 ? -7.832 -5.275 13.413 1.00 98.00 91 LEU A C 1
ATOM 703 O O . LEU A 1 91 ? -8.301 -5.418 14.544 1.00 98.00 91 LEU A O 1
ATOM 707 N N . GLY A 1 92 ? -7.292 -4.121 13.011 1.00 97.44 92 GLY A N 1
ATOM 708 C CA . GLY A 1 92 ? -7.238 -2.920 13.847 1.00 97.44 92 GLY A CA 1
ATOM 709 C C . GLY A 1 92 ? -8.627 -2.492 14.325 1.00 97.44 92 GLY A C 1
ATOM 710 O O . GLY A 1 92 ? -8.838 -2.286 15.524 1.00 97.44 92 GLY A O 1
ATOM 711 N N . ASN A 1 93 ? -9.605 -2.460 13.412 1.00 97.38 93 ASN A N 1
ATOM 712 C CA . ASN A 1 93 ? -10.987 -2.090 13.734 1.00 97.38 93 ASN A CA 1
ATOM 713 C C . ASN A 1 93 ? -11.640 -3.083 14.704 1.00 97.38 93 ASN A C 1
ATOM 715 O O . ASN A 1 93 ? -12.321 -2.685 15.655 1.00 97.38 93 ASN A O 1
ATOM 719 N N . TYR A 1 94 ? -11.399 -4.378 14.499 1.00 96.56 94 TYR A N 1
ATOM 720 C CA . TYR A 1 94 ? -11.867 -5.432 15.393 1.00 96.56 94 TYR A CA 1
ATOM 721 C C . TYR A 1 94 ? -11.288 -5.284 16.810 1.00 96.56 94 TYR A C 1
ATOM 723 O O . TYR A 1 94 ? -12.035 -5.313 17.793 1.00 96.56 94 TYR A O 1
ATOM 731 N N . VAL A 1 95 ? -9.976 -5.056 16.934 1.00 97.00 95 VAL A N 1
ATOM 732 C CA . VAL A 1 95 ? -9.310 -4.852 18.232 1.00 97.00 95 VAL A CA 1
ATOM 733 C C . VAL A 1 95 ? -9.864 -3.618 18.950 1.00 97.00 95 VAL A C 1
ATOM 735 O O . VAL A 1 95 ? -10.135 -3.684 20.152 1.00 97.00 95 VAL A O 1
ATOM 738 N N . ALA A 1 96 ? -10.081 -2.514 18.233 1.00 94.19 96 ALA A N 1
ATOM 739 C CA . ALA A 1 96 ? -10.656 -1.294 18.794 1.00 94.19 96 ALA A CA 1
ATOM 740 C C . ALA A 1 96 ? -12.071 -1.523 19.351 1.00 94.19 96 ALA A C 1
ATOM 742 O O . ALA A 1 96 ? -12.352 -1.166 20.499 1.00 94.19 96 ALA A O 1
ATOM 743 N N . LYS A 1 97 ? -12.940 -2.199 18.588 1.00 93.81 97 LYS A N 1
ATOM 744 C CA . LYS A 1 97 ? -14.299 -2.558 19.027 1.00 93.81 97 LYS A CA 1
ATOM 745 C C . LYS A 1 97 ? -14.289 -3.471 20.248 1.00 93.81 97 LYS A C 1
ATOM 747 O O . LYS A 1 97 ? -15.006 -3.216 21.213 1.00 93.81 97 LYS A O 1
ATOM 752 N N . ARG A 1 98 ? -13.427 -4.492 20.252 1.00 93.50 98 ARG A N 1
ATOM 753 C CA . ARG A 1 98 ? -13.281 -5.409 21.391 1.00 93.50 98 ARG A CA 1
ATOM 754 C C . ARG A 1 98 ? -12.832 -4.674 22.657 1.00 93.50 98 ARG A C 1
ATOM 756 O O . ARG A 1 98 ? -13.330 -4.969 23.741 1.00 93.50 98 ARG A O 1
ATOM 763 N N . ARG A 1 99 ? -11.911 -3.709 22.540 1.00 91.81 99 ARG A N 1
ATOM 764 C CA . ARG A 1 99 ? -11.470 -2.870 23.670 1.00 91.81 99 ARG A CA 1
ATOM 765 C C . ARG A 1 99 ? -12.581 -1.953 24.179 1.00 91.81 99 ARG A C 1
ATOM 767 O O . ARG A 1 99 ? -12.726 -1.819 25.390 1.00 91.81 99 ARG A O 1
ATOM 774 N N . ALA A 1 100 ? -13.367 -1.358 23.282 1.00 90.81 100 ALA A N 1
ATOM 775 C CA . ALA A 1 100 ? -14.504 -0.522 23.660 1.00 90.81 100 ALA A CA 1
ATOM 776 C C . ALA A 1 100 ? -15.566 -1.324 24.432 1.00 90.81 100 ALA A C 1
ATOM 778 O O . ALA A 1 100 ? -15.950 -0.914 25.521 1.00 90.81 100 ALA A O 1
ATOM 779 N N . ALA A 1 101 ? -15.947 -2.507 23.936 1.00 90.06 101 ALA A N 1
ATOM 780 C CA . ALA A 1 101 ? -16.926 -3.373 24.597 1.00 90.06 101 ALA A CA 1
ATOM 781 C C . ALA A 1 101 ? -16.487 -3.797 26.010 1.00 90.06 101 ALA A C 1
ATOM 783 O O . ALA A 1 101 ? -17.282 -3.765 26.946 1.00 90.06 101 ALA A O 1
ATOM 784 N N . LYS A 1 102 ? -15.199 -4.132 26.189 1.00 87.94 102 LYS A N 1
ATOM 785 C CA . LYS A 1 102 ? -14.639 -4.446 27.514 1.00 87.94 102 LYS A CA 1
ATOM 786 C C . LYS A 1 102 ? -14.730 -3.270 28.488 1.00 87.94 102 LYS A C 1
ATOM 788 O O . LYS A 1 102 ? -15.023 -3.488 29.655 1.00 87.94 102 LYS A O 1
ATOM 793 N N . ARG A 1 103 ? -14.482 -2.039 28.027 1.00 85.56 103 ARG A N 1
ATOM 794 C CA . ARG A 1 103 ? -14.598 -0.841 28.876 1.00 85.56 103 ARG A CA 1
ATOM 795 C C . ARG A 1 103 ? -16.041 -0.599 29.307 1.00 85.56 103 ARG A C 1
ATOM 797 O O . ARG A 1 103 ? -16.268 -0.348 30.480 1.00 85.56 103 ARG A O 1
ATOM 804 N N . THR A 1 104 ? -16.998 -0.741 28.391 1.00 83.56 104 THR A N 1
ATOM 805 C CA . THR A 1 104 ? -18.425 -0.606 28.713 1.00 83.56 104 THR A CA 1
ATOM 806 C C . THR A 1 104 ? -18.873 -1.636 29.751 1.00 83.56 104 THR A C 1
ATOM 808 O O . THR A 1 104 ? -19.570 -1.268 30.685 1.00 83.56 104 THR A O 1
ATOM 811 N N . ALA A 1 105 ? -18.428 -2.893 29.648 1.00 78.19 105 ALA A N 1
ATOM 812 C CA . ALA A 1 105 ? -18.773 -3.931 30.623 1.00 78.19 105 ALA A CA 1
ATOM 813 C C . ALA A 1 105 ? -18.267 -3.628 32.049 1.00 78.19 105 ALA A C 1
ATOM 815 O O . ALA A 1 105 ? -18.959 -3.942 33.007 1.00 78.19 105 ALA A O 1
ATOM 816 N N . VAL A 1 106 ? -17.096 -2.993 32.193 1.00 76.94 106 VAL A N 1
ATOM 817 C CA . VAL A 1 106 ? -16.542 -2.592 33.503 1.00 76.94 106 VAL A CA 1
ATOM 818 C C . VAL A 1 106 ? -17.297 -1.408 34.114 1.00 76.94 106 VAL A C 1
ATOM 820 O O . VAL A 1 106 ? -17.382 -1.316 35.325 1.00 76.94 106 VAL A O 1
ATOM 823 N N . THR A 1 107 ? -17.846 -0.498 33.307 1.00 76.38 107 THR A N 1
ATOM 824 C CA . THR A 1 107 ? -18.609 0.659 33.818 1.00 76.38 107 THR A CA 1
ATOM 825 C C . THR A 1 107 ? -20.010 0.290 34.322 1.00 76.38 107 THR A C 1
ATOM 827 O O . THR A 1 107 ? -20.608 1.068 35.055 1.00 76.38 107 THR A O 1
ATOM 830 N N . VAL A 1 108 ? -20.556 -0.856 33.904 1.00 71.00 108 VAL A N 1
ATOM 831 C CA . VAL A 1 108 ? -21.920 -1.299 34.256 1.00 71.00 108 VAL A CA 1
ATOM 832 C C . VAL A 1 108 ? -21.930 -2.258 35.463 1.00 71.00 108 VAL A C 1
ATOM 834 O O . VAL A 1 108 ? -23.001 -2.532 35.999 1.00 71.00 108 VAL A O 1
ATOM 837 N N . ALA A 1 109 ? -20.764 -2.757 35.888 1.00 58.62 109 ALA A N 1
ATOM 838 C CA . ALA A 1 109 ? -20.582 -3.603 37.072 1.00 58.62 109 ALA A CA 1
ATOM 839 C C . ALA A 1 109 ? -20.200 -2.763 38.298 1.00 58.62 109 ALA A C 1
ATOM 841 O O . ALA A 1 109 ? -20.640 -3.136 39.407 1.00 58.62 109 ALA A O 1
#

Secondary structure (DSSP, 8-state):
-HHHHHHHHHHHHHHH-SSHHHHHHHHHHHHHHHHHHHHHHHHHHHHTTPSSPSSSSPP-SSSPP--HHHHHHHHHHHHHHHHHHHHHHHHHHHHHHHHHHHHHHHHH-

pLDDT: mean 92.35, std 6.43, range [58.62, 98.44]

Foldseek 3Di:
DLLVCLVPPLQVLLQPDQDLVVSLVVNVVVSVVVVVVVVVVLVVCLCVQNPPHQFPHHAPDPPGDGHPVSVVVVVVVSVVS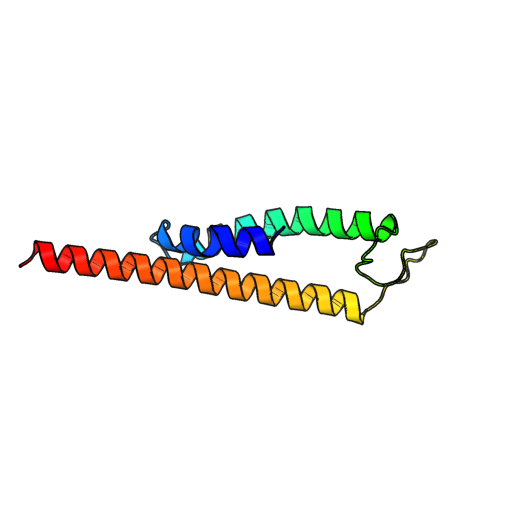SVSSSVSSNVSNVVNVVVVVVVVVVVVD

Radius of gyration: 19.5 Å; chains: 1; bounding box: 42×20×66 Å

Sequence (109 aa):
MNIIFTVLFAFPIGFFIKKRDLAILTYLALDAILFTYQSVGVLLDWLSDNRPVAFGPAPTGFPISYSNSEYLGYGVINLVVIAVGIGLTVLGNYVAKRRAAKRTAVTVA